Protein AF-A0A4V2B1F1-F1 (afdb_monomer_lite)

Secondary structure (DSSP, 8-state):
-------------------------EEEGGGTEEE-SS------HHHHHHHH--TT-TTTSS--HHHHHHHHHHHHHHTT--S-EEEEETTEEEEE--PPPB--EEEEES--GGGGGS---TTTT-BSSHHHHHHHHHHHHHHHHHTT-TT-EEEEEEETTTTEEEEEEE--

Foldseek 3Di:
DDDDDDDDDDDDDDDDPPPDPPDPWDAALVQQETEDDDDDDDDDPVLSCQQNHDPVDPVTNDDDPVSNVVSVCVVLVQVQLNPKDWDDDDRHIYIYSDDGQAQCEEAEAPDDPQLVVDDDDVRHRHTPHPVSVVVVQVVSQVSLVVVPQPPKDWDWDADRVVSYIYIYIDSD

pLDDT: mean 87.24, std 15.43, range [39.22, 98.19]

Sequence (172 aa):
MKIFYTLTGLSLLLTVSLSGCATAKKSACDGIIQFEGKTAFKFNENEDLLLCGDDQADGWKNIPFSQREFMVRSYLKDRSYHHVNVRFDQDQLIVDPGTKSRIKQVIFKGAPAAFYYVGYVGWRGAELKSTSLDEIQGWTSRRLHEIGYPCAKVDLTANADTEVVEVKINSG

Radius of gyration: 28.1 Å; chains: 1; bounding box: 68×43×105 Å

Structure (mmCIF, N/CA/C/O backbone):
data_AF-A0A4V2B1F1-F1
#
_entry.id   AF-A0A4V2B1F1-F1
#
loop_
_atom_site.group_PDB
_atom_site.id
_atom_site.type_symbol
_atom_site.label_atom_id
_atom_site.label_alt_id
_atom_site.label_comp_id
_atom_site.label_asym_id
_atom_site.label_entity_id
_atom_site.label_seq_id
_atom_site.pdbx_PDB_ins_code
_atom_site.Cartn_x
_atom_site.Cartn_y
_atom_site.Cartn_z
_atom_site.occupancy
_atom_site.B_iso_or_equiv
_atom_site.auth_seq_id
_atom_site.auth_comp_id
_atom_site.auth_asym_id
_atom_site.auth_atom_id
_atom_site.pdbx_PDB_model_num
ATOM 1 N N . MET A 1 1 ? 39.178 -29.306 78.591 1.00 44.50 1 MET A N 1
ATOM 2 C CA . MET A 1 1 ? 39.783 -29.339 77.236 1.00 44.50 1 MET A CA 1
ATOM 3 C C . MET A 1 1 ? 39.126 -30.518 76.517 1.00 44.50 1 MET A C 1
ATOM 5 O O . MET A 1 1 ? 39.305 -31.622 76.992 1.00 44.50 1 MET A O 1
ATOM 9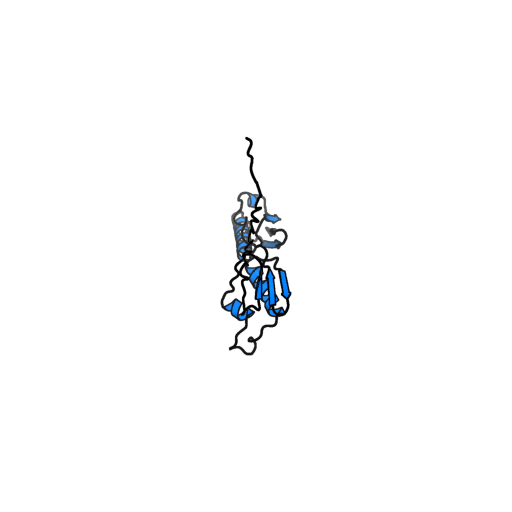 N N . LYS A 1 2 ? 38.240 -30.398 75.525 1.00 39.22 2 LYS A N 1
ATOM 10 C CA . LYS A 1 2 ? 38.195 -29.527 74.345 1.00 39.22 2 LYS A CA 1
ATOM 11 C C . LYS A 1 2 ? 36.748 -29.114 74.002 1.00 39.22 2 LYS A C 1
ATOM 13 O O . LYS A 1 2 ? 35.800 -29.830 74.294 1.00 39.22 2 LYS A O 1
ATOM 18 N N . ILE A 1 3 ? 36.666 -27.935 73.400 1.00 51.34 3 ILE A N 1
ATOM 19 C CA . ILE A 1 3 ? 35.522 -27.235 72.795 1.00 51.34 3 ILE A CA 1
ATOM 20 C C . ILE A 1 3 ? 35.199 -27.897 71.427 1.00 51.34 3 ILE A C 1
ATOM 22 O O . ILE A 1 3 ? 36.065 -28.606 70.923 1.00 51.34 3 ILE A O 1
ATOM 26 N N . PHE A 1 4 ? 34.005 -27.718 70.835 1.00 44.69 4 PHE A N 1
ATOM 27 C CA . PHE A 1 4 ? 33.808 -27.110 69.493 1.00 44.69 4 PHE A CA 1
ATOM 28 C C . PHE A 1 4 ? 32.358 -27.230 68.933 1.00 44.69 4 PHE A C 1
ATOM 30 O O . PHE A 1 4 ? 31.902 -28.299 68.555 1.00 44.69 4 PHE A O 1
ATOM 37 N N . TYR A 1 5 ? 31.701 -26.060 68.921 1.00 45.44 5 TYR A N 1
ATOM 38 C CA . TYR A 1 5 ? 30.792 -25.387 67.970 1.00 45.44 5 TYR A CA 1
ATOM 39 C C . TYR A 1 5 ? 29.582 -26.053 67.285 1.00 45.44 5 TYR A C 1
ATOM 41 O O . TYR A 1 5 ? 29.662 -26.991 66.501 1.00 45.44 5 TYR A O 1
ATOM 49 N N . THR A 1 6 ? 28.466 -25.356 67.514 1.00 58.94 6 THR A N 1
ATOM 50 C CA . THR A 1 6 ? 27.199 -25.272 66.789 1.00 58.94 6 THR A CA 1
ATOM 51 C C . THR A 1 6 ? 27.360 -24.714 65.369 1.00 58.94 6 THR A C 1
ATOM 53 O O . THR A 1 6 ? 28.114 -23.768 65.158 1.00 58.94 6 THR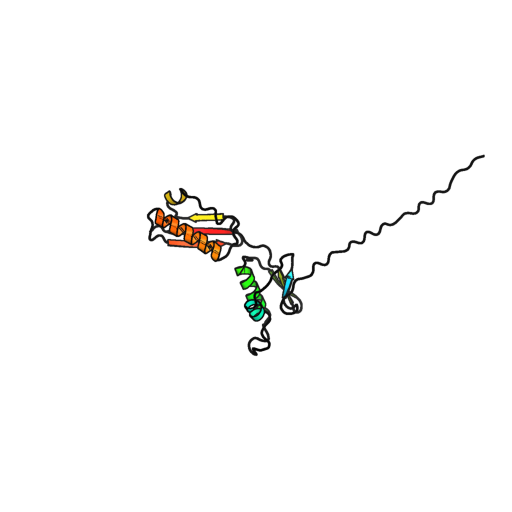 A O 1
ATOM 56 N N . LEU A 1 7 ? 26.578 -25.222 64.410 1.00 47.81 7 LEU A N 1
ATOM 57 C CA . LEU A 1 7 ? 26.317 -24.561 63.121 1.00 47.81 7 LEU A CA 1
ATOM 58 C C . LEU A 1 7 ? 24.940 -24.988 62.584 1.00 47.81 7 LEU A C 1
ATOM 60 O O . LEU A 1 7 ? 24.799 -25.910 61.788 1.00 47.81 7 LEU A O 1
ATOM 64 N N . THR A 1 8 ? 23.895 -24.316 63.064 1.00 51.25 8 THR A N 1
ATOM 65 C CA . THR A 1 8 ? 22.559 -24.313 62.455 1.00 51.25 8 THR A CA 1
ATOM 66 C C . THR A 1 8 ? 22.575 -23.368 61.255 1.00 51.25 8 THR A C 1
ATOM 68 O O . THR A 1 8 ? 22.604 -22.149 61.419 1.00 51.25 8 THR A O 1
ATOM 71 N N . 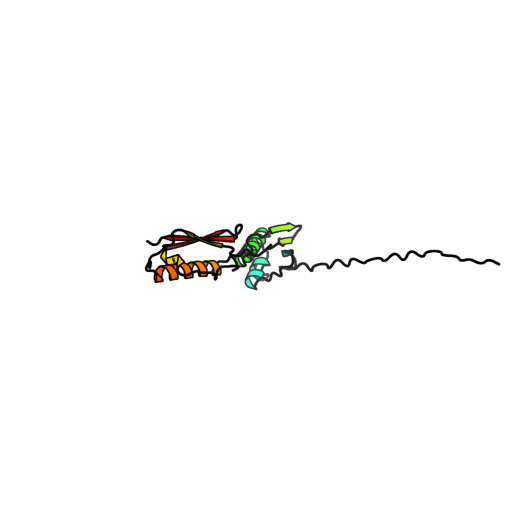GLY A 1 9 ? 22.597 -23.936 60.048 1.00 48.47 9 GLY A N 1
ATOM 72 C CA . GLY A 1 9 ? 22.510 -23.201 58.788 1.00 48.47 9 GLY A CA 1
ATOM 73 C C . GLY A 1 9 ? 21.093 -22.681 58.544 1.00 48.47 9 GLY A C 1
ATOM 74 O O . GLY A 1 9 ? 20.178 -23.455 58.275 1.00 48.47 9 GLY A O 1
ATOM 75 N N . LEU A 1 10 ? 20.922 -21.363 58.641 1.00 52.00 10 LEU A N 1
ATOM 76 C CA . LEU A 1 10 ? 19.697 -20.646 58.298 1.00 52.00 10 LEU A CA 1
ATOM 77 C C . LEU A 1 10 ? 19.683 -20.407 56.778 1.00 52.00 10 LEU A C 1
ATOM 79 O O . LEU A 1 10 ? 20.405 -19.552 56.269 1.00 52.00 10 LEU A O 1
ATOM 83 N N . SER A 1 11 ? 18.903 -21.205 56.046 1.00 51.00 11 SER A N 1
ATOM 84 C CA . SER A 1 11 ? 18.762 -21.091 54.591 1.00 51.00 11 SER A CA 1
ATOM 85 C C . SER A 1 11 ? 17.849 -19.911 54.240 1.00 51.00 11 SER A C 1
ATOM 87 O O . SER A 1 11 ? 16.638 -19.962 54.448 1.00 51.00 11 SER A O 1
ATOM 89 N N . LEU A 1 12 ? 18.447 -18.835 53.728 1.00 50.00 12 LEU A N 1
ATOM 90 C CA . LEU A 1 12 ? 17.778 -17.611 53.290 1.00 50.00 12 LEU A CA 1
ATOM 91 C C . LEU A 1 12 ? 17.098 -17.854 51.925 1.00 50.00 12 LEU A C 1
ATOM 93 O O . LEU A 1 12 ? 17.769 -17.961 50.901 1.00 50.00 12 LEU A O 1
ATOM 97 N N . LEU A 1 13 ? 15.768 -17.974 51.905 1.00 53.75 13 LEU A N 1
ATOM 98 C CA . LEU A 1 13 ? 14.977 -18.073 50.673 1.00 53.75 13 LEU A CA 1
ATOM 99 C C . LEU A 1 13 ? 14.851 -16.683 50.030 1.00 53.75 13 LEU A C 1
ATOM 101 O O . LEU A 1 13 ? 14.085 -15.842 50.494 1.00 53.75 13 LEU A O 1
ATOM 105 N N . LEU A 1 14 ? 15.614 -16.444 48.960 1.00 52.56 14 LEU A N 1
ATOM 106 C CA . LEU A 1 14 ? 15.477 -15.269 48.098 1.00 52.56 14 LEU A CA 1
ATOM 107 C C . LEU A 1 14 ? 14.203 -15.417 47.246 1.00 52.56 14 LEU A C 1
ATOM 109 O O . LEU A 1 14 ? 14.181 -16.164 46.267 1.00 52.56 14 LEU A O 1
ATOM 113 N N . THR A 1 15 ? 13.131 -14.715 47.602 1.00 59.19 15 THR A N 1
ATOM 114 C CA . THR A 1 15 ? 11.941 -14.582 46.753 1.00 59.19 15 THR A CA 1
ATOM 115 C C . THR A 1 15 ? 12.202 -13.529 45.676 1.00 59.19 15 THR A C 1
ATOM 117 O O . THR A 1 15 ? 12.124 -12.326 45.911 1.00 59.19 15 THR A O 1
ATOM 120 N N . VAL A 1 16 ? 12.547 -13.981 44.468 1.00 60.75 16 VAL A N 1
ATOM 121 C CA . VAL A 1 16 ? 12.643 -13.115 43.285 1.00 60.75 16 VAL A CA 1
ATOM 122 C C . VAL A 1 16 ? 11.228 -12.808 42.800 1.00 60.75 16 VAL A C 1
ATOM 124 O O . VAL A 1 16 ? 10.586 -13.625 42.142 1.00 60.75 16 VAL A O 1
ATOM 127 N N . SER A 1 17 ? 10.730 -11.624 43.143 1.00 51.00 17 SER A N 1
ATOM 128 C CA . SER A 1 17 ? 9.477 -11.083 42.617 1.00 51.00 17 SER A CA 1
ATOM 129 C C . SER A 1 17 ? 9.653 -10.751 41.132 1.00 51.00 17 SER A C 1
ATOM 131 O O . SER A 1 17 ? 10.167 -9.688 40.784 1.00 51.00 17 SER A O 1
ATOM 133 N N . LEU A 1 18 ? 9.243 -11.655 40.236 1.00 54.66 18 LEU A N 1
ATOM 134 C CA . LEU A 1 18 ? 9.068 -11.325 38.821 1.00 54.66 18 LEU A CA 1
ATOM 135 C C . LEU A 1 18 ? 7.865 -10.384 38.682 1.00 54.66 18 LEU A C 1
ATOM 137 O O . LEU A 1 18 ? 6.735 -10.818 38.467 1.00 54.66 18 LEU A O 1
ATOM 141 N N . SER A 1 19 ? 8.112 -9.081 38.802 1.00 57.66 19 SER A N 1
ATOM 142 C CA . SER A 1 19 ? 7.176 -8.059 38.336 1.00 57.66 19 SER A CA 1
ATOM 143 C C . SER A 1 19 ? 7.061 -8.172 36.819 1.00 57.66 19 SER A C 1
ATOM 145 O O . SER A 1 19 ? 7.868 -7.619 36.072 1.00 57.66 19 SER A O 1
ATOM 147 N N . GLY A 1 20 ? 6.064 -8.925 36.355 1.00 52.69 20 GLY A N 1
ATOM 148 C CA . GLY A 1 20 ? 5.650 -8.903 34.961 1.00 52.69 20 GLY A CA 1
ATOM 149 C C . GLY A 1 20 ? 5.224 -7.483 34.604 1.00 52.69 20 GLY A C 1
ATOM 150 O O . GLY A 1 20 ? 4.236 -6.981 35.134 1.00 52.69 20 GLY A O 1
ATOM 151 N N . CYS A 1 21 ? 5.979 -6.817 33.728 1.00 48.81 21 CYS A N 1
ATOM 152 C CA . CYS A 1 21 ? 5.540 -5.567 33.116 1.00 48.81 21 CYS A CA 1
ATOM 153 C C . CYS A 1 21 ? 4.252 -5.846 32.338 1.00 48.81 21 CYS A C 1
ATOM 155 O O . CYS A 1 21 ? 4.292 -6.375 31.225 1.00 48.81 21 CYS A O 1
ATOM 157 N N . ALA A 1 22 ? 3.109 -5.494 32.925 1.00 52.72 22 ALA A N 1
ATOM 158 C CA . ALA A 1 22 ? 1.854 -5.413 32.204 1.00 52.72 22 ALA A CA 1
ATOM 159 C C . ALA A 1 22 ? 2.039 -4.376 31.089 1.00 52.72 22 ALA A C 1
ATOM 161 O O . ALA A 1 22 ? 2.144 -3.175 31.335 1.00 52.72 22 ALA A O 1
ATOM 162 N N . THR A 1 23 ? 2.163 -4.852 29.852 1.00 56.91 23 THR A N 1
ATOM 163 C CA . THR A 1 23 ? 2.187 -3.977 28.682 1.00 56.91 23 THR A CA 1
ATOM 164 C C . THR A 1 23 ? 0.803 -3.352 28.579 1.00 56.91 23 THR A C 1
ATOM 166 O O . THR A 1 23 ? -0.175 -4.069 28.375 1.00 56.91 23 THR A O 1
ATOM 169 N N . ALA A 1 24 ? 0.712 -2.036 28.777 1.00 56.84 24 ALA A N 1
ATOM 170 C CA . ALA A 1 24 ? -0.533 -1.299 28.617 1.00 56.84 24 ALA A CA 1
ATOM 171 C C . ALA A 1 24 ? -1.087 -1.553 27.206 1.00 56.84 24 ALA A C 1
ATOM 173 O O . ALA A 1 24 ? -0.471 -1.154 26.213 1.00 56.84 24 ALA A O 1
ATOM 174 N N . LYS A 1 25 ? -2.218 -2.264 27.123 1.00 60.22 25 LYS A N 1
ATOM 175 C CA . LYS A 1 25 ? -2.938 -2.480 25.867 1.00 60.22 25 LYS A CA 1
ATOM 176 C C . LYS A 1 25 ? -3.414 -1.124 25.359 1.00 60.22 25 LYS A C 1
ATOM 178 O O . LYS A 1 25 ? -4.007 -0.350 26.109 1.00 60.22 25 LYS A O 1
ATOM 183 N N . LYS A 1 26 ? -3.104 -0.817 24.103 1.00 81.56 26 LYS A N 1
ATOM 184 C CA . LYS A 1 26 ? -3.559 0.417 23.458 1.00 81.56 26 LYS A CA 1
ATOM 185 C C . LYS A 1 26 ? -4.936 0.155 22.876 1.00 81.56 26 LYS A C 1
ATOM 187 O O . LYS A 1 26 ? -5.133 -0.882 22.252 1.00 81.56 26 LYS A O 1
ATOM 192 N N . SER A 1 27 ? -5.869 1.075 23.081 1.00 87.38 27 SER A N 1
ATOM 193 C CA . SER A 1 27 ? -7.259 0.898 22.673 1.00 87.38 27 SER A CA 1
ATOM 194 C C . SER A 1 27 ? -7.807 2.115 21.937 1.00 87.38 27 SER A C 1
ATOM 196 O O . SER A 1 27 ? -7.262 3.213 22.049 1.00 87.38 27 SER A O 1
ATOM 198 N N . ALA A 1 28 ? -8.867 1.890 21.166 1.00 88.00 28 ALA A N 1
ATOM 199 C CA . ALA A 1 28 ? -9.665 2.912 20.500 1.00 88.00 28 ALA A CA 1
ATOM 200 C C . ALA A 1 28 ? -11.159 2.658 20.761 1.00 88.00 28 ALA A C 1
ATOM 202 O O . ALA A 1 28 ? -11.545 1.549 21.152 1.00 88.00 28 ALA A O 1
ATOM 203 N N . CYS A 1 29 ? -11.981 3.689 20.542 1.00 88.81 29 CYS A N 1
ATOM 204 C CA . CYS A 1 29 ? -13.434 3.650 20.727 1.00 88.81 29 CYS A CA 1
ATOM 205 C C . CYS A 1 29 ? -13.835 3.121 22.114 1.00 88.81 29 CYS A C 1
ATOM 207 O O . CYS A 1 29 ? -14.501 2.094 22.217 1.00 88.81 29 CYS A O 1
ATOM 209 N N . ASP A 1 30 ? -13.322 3.751 23.175 1.00 87.94 30 ASP A N 1
ATOM 210 C CA . ASP A 1 30 ? -13.590 3.383 24.574 1.00 87.94 30 ASP A CA 1
ATOM 211 C C . ASP A 1 30 ? -13.349 1.902 24.907 1.00 87.94 30 ASP A C 1
ATOM 213 O O . ASP A 1 30 ? -14.018 1.294 25.740 1.00 87.94 30 ASP A O 1
ATOM 217 N N . GLY A 1 31 ? -12.352 1.299 24.258 1.00 88.62 31 GLY A N 1
ATOM 218 C CA . GLY A 1 31 ? -11.945 -0.074 24.530 1.00 88.62 31 GLY A CA 1
ATOM 219 C C . GLY A 1 31 ? -12.608 -1.132 23.653 1.00 88.62 31 GLY A C 1
ATOM 220 O O . GLY A 1 31 ? -12.253 -2.303 23.781 1.00 88.62 31 GLY A O 1
ATOM 221 N N . ILE A 1 32 ? -13.497 -0.742 22.739 1.00 92.62 32 ILE A N 1
ATOM 222 C CA . ILE A 1 32 ? -14.099 -1.645 21.750 1.00 92.62 32 ILE A CA 1
ATOM 223 C C . ILE A 1 32 ? -13.027 -2.224 20.823 1.00 92.62 32 ILE A C 1
ATOM 225 O O . ILE A 1 32 ? -13.104 -3.390 20.446 1.00 92.62 32 ILE A O 1
ATOM 229 N N . ILE A 1 33 ? -12.021 -1.431 20.445 1.00 93.25 33 ILE A N 1
ATOM 230 C CA . ILE A 1 33 ? -10.900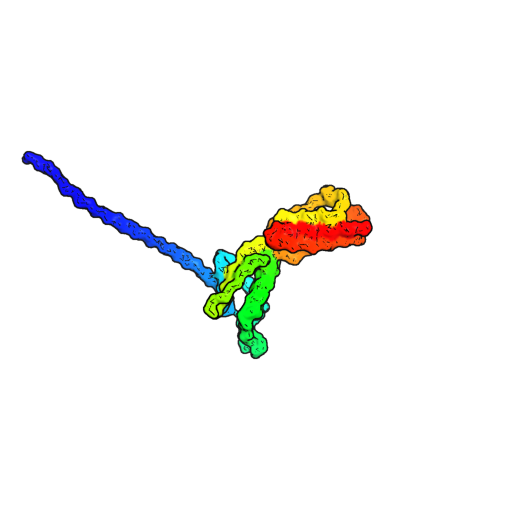 -1.892 19.622 1.00 93.25 33 ILE A CA 1
ATOM 231 C C . ILE A 1 33 ? -9.654 -1.953 20.503 1.00 93.25 33 ILE A C 1
ATOM 233 O O . ILE A 1 33 ? -9.279 -0.960 21.124 1.00 93.25 33 ILE A O 1
ATOM 237 N N . GLN A 1 34 ? -8.995 -3.107 20.541 1.00 92.88 34 GLN A N 1
ATOM 238 C CA . GLN A 1 34 ? -7.781 -3.353 21.317 1.00 92.88 34 GLN A CA 1
ATOM 239 C C . GLN A 1 34 ? -6.640 -3.746 20.387 1.00 92.88 34 GLN A C 1
ATOM 241 O O . GLN A 1 34 ? -6.768 -4.680 19.601 1.00 92.88 34 GLN A O 1
ATOM 246 N N . PHE A 1 35 ? -5.502 -3.071 20.512 1.00 91.62 35 PHE A N 1
ATOM 247 C CA . PHE A 1 35 ? -4.301 -3.375 19.746 1.00 91.62 35 PHE A CA 1
ATOM 248 C C . PHE A 1 35 ? -3.344 -4.255 20.543 1.00 91.62 35 PHE A C 1
ATOM 250 O O . PHE A 1 35 ? -2.976 -3.939 21.680 1.00 91.62 35 PHE A O 1
ATOM 257 N N . GLU A 1 36 ? -2.901 -5.340 19.916 1.00 89.94 36 GLU A N 1
ATOM 258 C CA . GLU A 1 36 ? -1.846 -6.203 20.430 1.00 89.94 36 GLU A CA 1
ATOM 259 C C . GLU A 1 36 ? -0.456 -5.747 19.958 1.00 89.94 36 GLU A C 1
ATOM 261 O O . GLU A 1 36 ? -0.284 -5.029 18.969 1.00 89.94 36 GLU A O 1
ATOM 266 N N . GLY A 1 37 ? 0.570 -6.167 20.699 1.00 79.69 37 GLY A N 1
ATOM 267 C CA . GLY A 1 37 ? 1.965 -5.889 20.371 1.00 79.69 37 GLY A CA 1
ATOM 268 C C . GLY A 1 37 ? 2.472 -4.519 20.833 1.00 79.69 37 GLY A C 1
ATOM 269 O O . GLY A 1 37 ? 1.893 -3.839 21.678 1.00 79.69 37 GLY A O 1
ATOM 270 N N . LYS A 1 38 ? 3.647 -4.136 20.320 1.00 71.06 38 LYS A N 1
ATOM 271 C CA . LYS A 1 38 ? 4.351 -2.902 20.725 1.00 71.06 38 LYS A CA 1
ATOM 272 C C . LYS A 1 38 ? 3.940 -1.679 19.903 1.00 71.06 38 LYS A C 1
ATOM 274 O O . LYS A 1 38 ? 4.197 -0.541 20.309 1.00 71.06 38 LYS A O 1
ATOM 279 N N . THR A 1 39 ? 3.315 -1.901 18.751 1.00 69.50 39 THR A N 1
ATOM 280 C CA . THR A 1 39 ? 2.979 -0.854 17.788 1.00 69.50 39 THR A CA 1
ATOM 281 C C . THR A 1 39 ? 1.915 0.070 18.379 1.00 69.50 39 THR A C 1
ATOM 283 O O . THR A 1 39 ? 0.821 -0.359 18.725 1.00 69.50 39 THR A O 1
ATOM 286 N N . ALA A 1 40 ? 2.244 1.357 18.541 1.00 65.00 40 ALA A N 1
ATOM 287 C CA . ALA A 1 40 ? 1.231 2.374 18.812 1.00 65.00 40 ALA A CA 1
ATOM 288 C C . ALA A 1 40 ? 0.511 2.676 17.505 1.00 65.00 40 ALA A C 1
ATOM 290 O O . ALA A 1 40 ? 1.164 3.102 16.553 1.00 65.00 40 ALA A O 1
ATOM 291 N N . PHE A 1 41 ? -0.799 2.466 17.469 1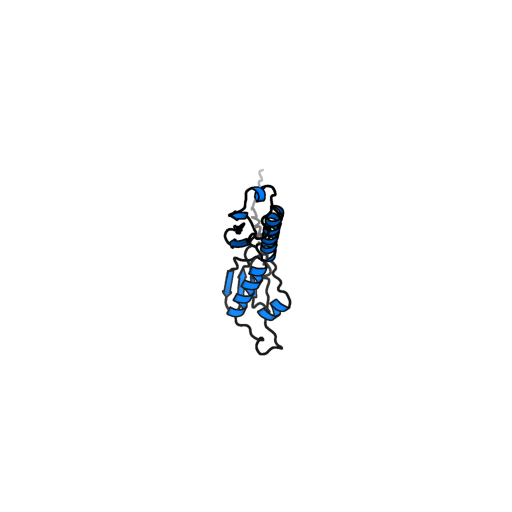.00 78.25 41 PHE A N 1
ATOM 292 C CA . PHE A 1 41 ? -1.615 2.916 16.358 1.00 78.25 41 PHE A CA 1
ATOM 293 C C . PHE A 1 41 ? -2.448 4.117 16.792 1.00 78.25 41 PHE A C 1
ATOM 295 O O . PHE A 1 41 ? -3.024 4.112 17.877 1.00 78.25 41 PHE A O 1
ATOM 302 N N . LYS A 1 42 ? -2.462 5.157 15.960 1.00 83.81 42 LYS A N 1
ATOM 303 C CA . LYS A 1 42 ? -3.291 6.342 16.151 1.00 83.81 42 LYS A CA 1
ATOM 304 C C . LYS A 1 42 ? -4.048 6.593 14.854 1.00 83.81 42 LYS A C 1
ATOM 306 O O . LYS A 1 42 ? -3.419 6.807 13.813 1.00 83.81 42 LYS A O 1
ATOM 311 N N . PHE A 1 43 ? -5.368 6.531 14.934 1.00 89.25 43 PHE A N 1
ATOM 312 C CA . PHE A 1 43 ? -6.255 6.960 13.864 1.00 89.25 43 PHE A CA 1
ATOM 313 C C . PHE A 1 43 ? -6.284 8.493 13.809 1.00 89.25 43 PHE A C 1
ATOM 315 O O . PHE A 1 43 ? -5.989 9.177 14.793 1.00 89.25 43 PHE A O 1
ATOM 322 N N . ASN A 1 44 ? -6.537 9.045 12.626 1.00 91.44 44 ASN A N 1
ATOM 323 C CA . ASN A 1 44 ? -6.853 10.466 12.505 1.00 91.44 44 ASN A CA 1
ATOM 324 C C . ASN A 1 44 ? -8.319 10.724 12.894 1.00 91.44 44 ASN A C 1
ATOM 326 O O . ASN A 1 44 ? -9.093 9.786 13.043 1.00 91.44 44 ASN A O 1
ATOM 330 N N . GLU A 1 45 ? -8.702 11.993 13.025 1.00 91.38 45 GLU A N 1
ATOM 331 C CA . GLU A 1 45 ? -10.043 12.387 13.488 1.00 91.38 45 GLU A CA 1
ATOM 332 C C . GLU A 1 45 ? -11.177 11.776 12.648 1.00 91.38 45 GLU A C 1
ATOM 334 O O . GLU A 1 45 ? -12.165 11.296 13.195 1.00 91.38 45 GLU A O 1
ATOM 339 N N . ASN A 1 46 ? -11.013 11.721 11.323 1.00 92.50 46 ASN A N 1
ATOM 340 C CA . ASN A 1 46 ? -12.019 11.140 10.433 1.00 92.50 46 ASN A CA 1
ATOM 341 C C . ASN A 1 46 ? -12.083 9.614 10.559 1.00 92.50 46 ASN A C 1
ATOM 343 O O . ASN A 1 46 ? -13.161 9.033 10.510 1.00 92.50 46 ASN A O 1
ATOM 347 N N . GLU A 1 47 ? -10.936 8.953 10.700 1.00 94.69 47 GLU A N 1
ATOM 348 C CA . GLU A 1 47 ? -10.873 7.505 10.911 1.00 94.69 47 GLU A CA 1
ATOM 349 C C . GLU A 1 47 ? -11.483 7.112 12.260 1.00 94.69 47 GLU A C 1
ATOM 351 O O . GLU A 1 47 ? -12.238 6.145 12.316 1.00 94.69 47 GLU A O 1
ATOM 356 N N . ASP A 1 48 ? -11.207 7.876 13.320 1.00 92.44 48 ASP A N 1
ATOM 357 C CA . ASP A 1 48 ? -11.823 7.676 14.633 1.00 92.44 48 ASP A CA 1
ATOM 358 C C . ASP A 1 48 ? -13.343 7.839 14.546 1.00 92.44 48 ASP A C 1
ATOM 360 O O . ASP A 1 48 ? -14.072 6.971 15.016 1.00 92.44 48 ASP A O 1
ATOM 364 N N . LEU A 1 49 ? -13.839 8.877 13.868 1.00 92.06 49 LEU A N 1
ATOM 365 C CA . LEU A 1 49 ? -15.278 9.078 13.675 1.00 92.06 49 LEU A CA 1
ATOM 366 C C . LEU A 1 49 ? -15.924 7.929 12.883 1.00 92.06 49 LEU A C 1
ATOM 368 O O . LEU A 1 49 ? -17.016 7.462 13.210 1.00 92.06 49 LEU A O 1
ATOM 372 N N . LEU A 1 50 ? -15.239 7.418 11.858 1.00 93.44 50 LEU A N 1
ATOM 373 C CA . LEU A 1 50 ? -15.729 6.293 11.061 1.00 93.44 50 LEU A CA 1
ATOM 374 C C . LEU A 1 50 ? -15.716 4.962 11.832 1.00 93.44 50 LEU A C 1
ATOM 376 O O . LEU A 1 50 ? -16.588 4.125 11.603 1.00 93.44 50 LEU A O 1
ATOM 380 N N . LEU A 1 51 ? -14.777 4.770 12.760 1.00 94.06 51 LEU A N 1
ATOM 381 C CA . LEU A 1 51 ? -14.651 3.547 13.562 1.00 94.06 51 LEU A CA 1
ATOM 382 C C . LEU A 1 51 ? -15.520 3.545 14.817 1.00 94.06 51 LEU A C 1
ATOM 384 O O . LEU A 1 51 ? -16.133 2.526 15.161 1.00 94.06 51 LEU A O 1
ATOM 388 N N . CYS A 1 52 ? -15.523 4.661 15.534 1.00 92.62 52 CYS A N 1
ATOM 389 C CA . CYS A 1 52 ? -16.142 4.780 16.844 1.00 92.62 52 CYS A CA 1
ATOM 390 C C . CYS A 1 52 ? -17.605 5.209 16.743 1.00 92.62 52 CYS A C 1
ATOM 392 O O . CYS A 1 52 ? -18.393 4.819 17.603 1.00 92.62 52 CYS A O 1
ATOM 394 N N . GLY A 1 53 ? -17.974 5.879 15.650 1.00 92.44 53 GLY A N 1
ATOM 395 C CA . GLY A 1 53 ? -19.289 6.467 15.445 1.00 92.44 53 GLY A CA 1
ATOM 396 C C . GLY A 1 53 ? -19.335 7.933 15.868 1.00 92.44 53 GLY A C 1
ATOM 397 O O . GLY A 1 53 ? -18.353 8.490 16.361 1.00 92.44 53 GLY A O 1
ATOM 398 N N . ASP A 1 54 ? -20.492 8.551 15.650 1.00 91.50 54 ASP A N 1
ATOM 399 C CA . ASP A 1 54 ? -20.770 9.939 16.023 1.00 91.50 54 ASP A CA 1
ATOM 400 C C . ASP A 1 54 ? -22.139 10.032 16.709 1.00 91.50 54 ASP A C 1
ATOM 402 O O . ASP A 1 54 ? -23.171 9.709 16.117 1.00 91.50 54 ASP A O 1
ATOM 406 N N . ASP A 1 55 ? -22.150 10.489 17.963 1.00 88.94 55 ASP A N 1
ATOM 407 C CA . ASP A 1 55 ? -23.366 10.665 18.763 1.00 88.94 55 ASP A CA 1
ATOM 408 C C . ASP A 1 55 ? -24.335 11.703 18.184 1.00 88.94 55 ASP A C 1
ATOM 410 O O . ASP A 1 55 ? -25.522 11.671 18.518 1.00 88.94 55 ASP A O 1
ATOM 414 N N . GLN A 1 56 ? -23.848 12.610 17.331 1.00 90.94 56 GLN A N 1
ATOM 415 C CA . GLN A 1 56 ? -24.658 13.623 16.654 1.00 90.94 56 GLN A CA 1
ATOM 416 C C . GLN A 1 56 ? -25.263 13.127 15.335 1.00 90.94 56 GLN A C 1
ATOM 418 O O . GLN A 1 56 ? -26.137 13.794 14.778 1.00 90.94 56 GLN A O 1
ATOM 423 N N . ALA A 1 57 ? -24.838 11.964 14.836 1.00 90.62 57 ALA A N 1
ATOM 424 C CA . ALA A 1 57 ? -25.315 11.391 13.586 1.00 90.62 57 ALA A CA 1
ATOM 425 C C . ALA A 1 57 ? -26.075 10.082 13.841 1.00 90.62 57 ALA A C 1
ATOM 427 O O . ALA A 1 57 ? -25.479 9.011 13.920 1.00 90.62 57 ALA A O 1
ATOM 428 N N . ASP A 1 58 ? -27.410 10.137 13.889 1.00 88.44 58 ASP A N 1
ATOM 429 C CA . ASP A 1 58 ? -28.261 8.973 14.207 1.00 88.44 58 ASP A CA 1
ATOM 430 C C . ASP A 1 58 ? -27.954 7.725 13.356 1.00 88.44 58 ASP A C 1
ATOM 432 O O . ASP A 1 58 ? -27.930 6.606 13.868 1.00 88.44 58 ASP A O 1
ATOM 436 N N . GLY A 1 59 ? -27.665 7.907 12.063 1.00 89.50 59 GLY A N 1
ATOM 437 C CA . GLY A 1 59 ? -27.319 6.812 11.147 1.00 89.50 59 GLY A CA 1
ATOM 438 C C . GLY A 1 59 ? -25.903 6.247 11.314 1.00 89.50 59 GLY A C 1
ATOM 439 O O . GLY A 1 59 ? -25.584 5.231 10.703 1.00 89.50 59 GLY A O 1
ATOM 440 N N . TRP A 1 60 ? -25.056 6.900 12.112 1.00 91.75 60 TRP A N 1
ATOM 441 C CA . TRP A 1 60 ? -23.640 6.568 12.297 1.00 91.75 60 TRP A CA 1
ATOM 442 C C . TRP A 1 60 ? -23.220 6.458 13.769 1.00 91.75 60 TRP A C 1
ATOM 444 O O . TRP A 1 60 ? -22.050 6.258 14.082 1.00 91.75 60 TRP A O 1
ATOM 454 N N . LYS A 1 61 ? -24.180 6.540 14.689 1.00 91.12 61 LYS A N 1
ATOM 455 C CA . LYS A 1 61 ? -23.950 6.443 16.130 1.00 91.12 61 LYS A CA 1
ATOM 456 C C . LYS A 1 61 ? -23.429 5.074 16.565 1.00 91.12 61 LYS A C 1
ATOM 458 O O . LYS A 1 61 ? -22.557 4.975 17.417 1.00 91.12 61 LYS A O 1
ATOM 463 N N . ASN A 1 62 ? -23.962 4.007 15.968 1.00 89.94 62 ASN A N 1
ATOM 464 C CA . ASN A 1 62 ? -23.610 2.629 16.305 1.00 89.94 62 ASN A CA 1
ATOM 465 C C . ASN A 1 62 ? -23.023 1.918 15.086 1.00 89.94 62 ASN A C 1
ATOM 467 O O . ASN A 1 62 ? -23.751 1.557 14.163 1.00 89.94 62 ASN A O 1
ATOM 471 N N . ILE A 1 63 ? -21.711 1.679 15.102 1.00 93.19 63 ILE A N 1
ATOM 472 C CA . ILE A 1 63 ? -21.013 0.975 14.022 1.00 93.19 63 ILE A CA 1
ATOM 473 C C . ILE A 1 63 ? -21.003 -0.537 14.308 1.00 93.19 63 ILE A C 1
ATOM 475 O O . ILE A 1 63 ? -20.463 -0.955 15.338 1.00 93.19 63 ILE A O 1
ATOM 479 N N . PRO A 1 64 ? -21.537 -1.388 13.411 1.00 92.88 64 PRO A N 1
ATOM 480 C CA . PRO A 1 64 ? -21.437 -2.838 13.552 1.00 92.88 64 PRO A CA 1
ATOM 481 C C . PRO A 1 64 ? -19.982 -3.330 13.567 1.00 92.88 64 PRO A C 1
ATOM 483 O O . PRO A 1 64 ? -19.119 -2.785 12.877 1.00 92.88 64 PRO A O 1
ATOM 486 N N . PHE A 1 65 ? -19.706 -4.421 14.288 1.00 93.75 65 PHE A N 1
ATOM 487 C CA . PHE A 1 65 ? -18.352 -4.984 14.388 1.00 93.75 65 PHE A CA 1
ATOM 488 C C . PHE A 1 65 ? -17.740 -5.371 13.038 1.00 93.75 65 PHE A C 1
ATOM 490 O O . PHE A 1 65 ? -16.559 -5.121 12.820 1.00 93.75 65 PHE A O 1
ATOM 497 N N . SER A 1 66 ? -18.532 -5.911 12.111 1.00 94.75 66 SER A N 1
ATOM 498 C CA . SER A 1 66 ? -18.068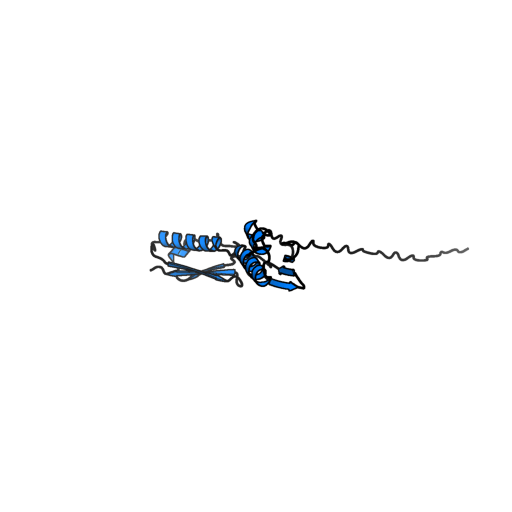 -6.239 10.756 1.00 94.75 66 SER A CA 1
ATOM 499 C C . SER A 1 66 ? -17.601 -5.001 9.983 1.00 94.75 66 SER A C 1
ATOM 501 O O . SER A 1 66 ? -16.587 -5.044 9.288 1.00 94.75 66 SER A O 1
ATOM 503 N N . GLN A 1 67 ? -18.305 -3.877 10.143 1.00 95.38 67 GLN A N 1
ATOM 504 C CA . GLN A 1 67 ? -17.946 -2.604 9.523 1.00 95.38 67 GLN A CA 1
ATOM 505 C C . GLN A 1 67 ? -16.647 -2.054 10.125 1.00 95.38 67 GLN A C 1
ATOM 507 O O . GLN A 1 67 ? -15.747 -1.652 9.385 1.00 95.38 67 GLN A O 1
ATOM 512 N N . ARG A 1 68 ? -16.512 -2.106 11.458 1.00 95.19 68 ARG A N 1
ATOM 513 C CA . ARG A 1 68 ? -15.274 -1.731 12.157 1.00 95.19 68 ARG A CA 1
ATOM 514 C C . ARG A 1 68 ? -14.094 -2.586 11.711 1.00 95.19 68 ARG A C 1
ATOM 516 O O . ARG A 1 68 ? -13.046 -2.038 11.387 1.00 95.19 68 ARG A O 1
ATOM 523 N N . GLU A 1 69 ? -14.256 -3.908 11.650 1.00 96.31 69 GLU A N 1
ATOM 524 C CA . GLU A 1 69 ? -13.208 -4.818 11.179 1.00 96.31 69 GLU A CA 1
ATOM 525 C C . GLU A 1 69 ? -12.743 -4.441 9.767 1.00 96.31 69 GLU A C 1
ATOM 527 O O . GLU A 1 69 ? -11.541 -4.289 9.530 1.00 96.31 69 GLU A O 1
ATOM 532 N N . PHE A 1 70 ? -13.683 -4.249 8.838 1.00 96.81 70 PHE A N 1
ATOM 533 C CA . PHE A 1 70 ? -13.370 -3.858 7.467 1.00 96.81 70 PHE A CA 1
ATOM 534 C C . PHE A 1 70 ? -12.582 -2.539 7.401 1.00 96.81 70 PHE A C 1
ATOM 536 O O . PHE A 1 70 ? -11.572 -2.445 6.694 1.00 96.81 70 PHE A O 1
ATOM 543 N N . MET A 1 71 ? -13.011 -1.528 8.161 1.00 96.25 71 MET A N 1
ATOM 544 C CA . MET A 1 71 ? -12.355 -0.220 8.211 1.00 96.25 71 MET A CA 1
ATOM 545 C C . MET A 1 71 ? -10.957 -0.302 8.823 1.00 96.25 71 MET A C 1
ATOM 547 O O . MET A 1 71 ? -10.005 0.182 8.216 1.00 96.25 71 MET A O 1
ATOM 551 N N . VAL A 1 72 ? -10.799 -0.984 9.964 1.00 95.50 72 VAL A N 1
ATOM 552 C CA . VAL A 1 72 ? -9.492 -1.188 10.609 1.00 95.50 72 VAL A CA 1
ATOM 553 C C . VAL A 1 72 ? -8.513 -1.850 9.645 1.00 95.50 72 VAL A C 1
ATOM 555 O O . VAL A 1 72 ? -7.395 -1.363 9.476 1.00 95.50 72 VAL A O 1
ATOM 558 N N . ARG A 1 73 ? -8.931 -2.933 8.976 1.00 95.81 73 ARG A N 1
ATOM 559 C CA . ARG A 1 73 ? -8.100 -3.621 7.977 1.00 95.81 73 ARG A CA 1
ATOM 560 C C . ARG A 1 73 ? -7.692 -2.679 6.847 1.00 95.81 73 ARG A C 1
ATOM 562 O O . ARG A 1 73 ? -6.528 -2.681 6.457 1.00 95.81 73 ARG A O 1
ATOM 569 N N . SER A 1 74 ? -8.618 -1.858 6.356 1.00 95.25 74 SER A N 1
ATOM 570 C CA . SER A 1 74 ? -8.351 -0.896 5.280 1.00 95.25 74 SER A CA 1
ATOM 571 C C . SER A 1 74 ? -7.343 0.177 5.707 1.00 95.25 74 SER A C 1
ATOM 573 O O . SER A 1 74 ? -6.321 0.354 5.049 1.00 95.25 74 SER A O 1
ATOM 575 N N . TYR A 1 75 ? -7.546 0.815 6.861 1.00 94.88 75 TYR A N 1
ATOM 576 C CA . TYR A 1 75 ? -6.643 1.857 7.365 1.00 94.88 75 TYR A CA 1
ATOM 577 C C . TYR A 1 75 ? -5.242 1.344 7.694 1.00 94.88 75 TYR A C 1
ATOM 579 O O . TYR A 1 75 ? -4.250 2.064 7.527 1.00 94.88 75 TYR A O 1
ATOM 587 N N . LEU A 1 76 ? -5.147 0.106 8.178 1.00 94.12 76 LEU A N 1
ATOM 588 C CA . LEU A 1 76 ? -3.874 -0.558 8.425 1.00 94.12 76 LEU A CA 1
ATOM 589 C C . LEU A 1 76 ? -3.166 -0.910 7.112 1.00 94.12 76 LEU A C 1
ATOM 591 O O . LEU A 1 76 ? -1.967 -0.644 6.982 1.00 94.12 76 LEU A O 1
ATOM 595 N N . LYS A 1 77 ? -3.904 -1.402 6.114 1.00 93.25 77 LYS A N 1
ATOM 596 C CA . LYS A 1 77 ? -3.381 -1.676 4.771 1.00 93.25 77 LYS A CA 1
ATOM 597 C C . LYS A 1 77 ? -2.795 -0.428 4.111 1.00 93.25 77 LYS A C 1
ATOM 599 O O . LYS A 1 77 ? -1.685 -0.493 3.582 1.00 93.25 77 LYS A O 1
ATOM 604 N N . ASP A 1 78 ? -3.466 0.717 4.223 1.00 92.31 78 ASP A N 1
ATOM 605 C CA . ASP A 1 78 ? -2.976 2.004 3.697 1.00 92.31 78 ASP A CA 1
ATOM 606 C C . ASP A 1 78 ? -1.657 2.454 4.347 1.00 92.31 78 ASP A C 1
ATOM 608 O O . ASP A 1 78 ? -0.868 3.198 3.762 1.00 92.31 78 ASP A O 1
ATOM 612 N N . ARG A 1 79 ? -1.366 1.943 5.548 1.00 92.81 79 ARG A N 1
ATOM 613 C CA . ARG A 1 79 ? -0.114 2.160 6.290 1.00 92.81 79 ARG A CA 1
ATOM 614 C C . ARG A 1 79 ? 0.870 0.996 6.159 1.00 92.81 79 ARG A C 1
ATOM 616 O O . ARG A 1 79 ? 1.787 0.868 6.975 1.00 92.81 79 ARG A O 1
ATOM 623 N N . SER A 1 80 ? 0.686 0.174 5.128 1.00 95.94 80 SER A N 1
ATOM 624 C CA . SER A 1 80 ? 1.516 -0.978 4.769 1.00 95.94 80 SER A CA 1
ATOM 625 C C . SER A 1 80 ? 1.442 -2.172 5.716 1.00 95.94 80 SER A C 1
ATOM 627 O O . SER A 1 80 ? 2.306 -3.041 5.656 1.00 95.94 80 SER A O 1
ATOM 629 N N . TYR A 1 81 ? 0.423 -2.271 6.564 1.00 95.25 81 TYR A N 1
ATOM 630 C CA . TYR A 1 81 ? 0.141 -3.499 7.306 1.00 95.25 81 TYR A CA 1
ATOM 631 C C . TYR A 1 81 ? -0.808 -4.364 6.474 1.00 95.25 81 TYR A C 1
ATOM 633 O O . TYR A 1 81 ? -2.021 -4.187 6.516 1.00 95.25 81 TYR A O 1
ATOM 641 N N . HIS A 1 82 ? -0.257 -5.275 5.671 1.00 95.44 82 HIS A N 1
ATOM 642 C CA . HIS A 1 82 ? -1.065 -6.136 4.792 1.00 95.44 82 HIS A CA 1
ATOM 643 C C . HIS A 1 82 ? -1.468 -7.461 5.451 1.00 95.44 82 HIS A C 1
ATOM 645 O O . HIS A 1 82 ? -2.431 -8.085 5.018 1.00 95.44 82 HIS A O 1
ATOM 651 N N . HIS A 1 83 ? -0.784 -7.847 6.532 1.00 94.00 83 HIS A N 1
ATOM 652 C CA . HIS A 1 83 ? -0.968 -9.121 7.243 1.00 94.00 83 HIS A CA 1
ATOM 653 C C . HIS A 1 83 ? -1.672 -8.934 8.588 1.00 94.00 83 HIS A C 1
ATOM 655 O O . HIS A 1 83 ? -1.236 -9.455 9.611 1.00 94.00 83 HIS A O 1
ATOM 661 N N . VAL A 1 84 ? -2.742 -8.137 8.595 1.00 94.44 84 VAL A N 1
ATOM 662 C CA . VAL A 1 84 ? -3.492 -7.821 9.817 1.00 94.44 84 VAL A CA 1
ATOM 663 C C . VAL A 1 84 ? -4.314 -9.027 10.254 1.00 94.44 84 VAL A C 1
ATOM 665 O O . VAL A 1 84 ? -5.152 -9.531 9.496 1.00 94.44 84 VAL A O 1
ATOM 668 N N . ASN A 1 85 ? -4.154 -9.428 11.510 1.00 94.81 85 ASN A N 1
ATOM 669 C CA . ASN A 1 85 ? -5.042 -10.383 12.150 1.00 94.81 85 ASN A CA 1
ATOM 670 C C . ASN A 1 85 ? -6.069 -9.629 13.003 1.00 94.81 85 ASN A C 1
ATOM 672 O O . ASN A 1 85 ? -5.707 -8.852 13.885 1.00 94.81 85 ASN A O 1
ATOM 676 N N . VAL A 1 86 ? -7.353 -9.856 12.733 1.00 94.94 86 VAL A N 1
ATOM 677 C CA . VAL A 1 86 ? -8.454 -9.294 13.521 1.00 94.94 86 VAL A CA 1
ATOM 678 C C . VAL A 1 86 ? -9.305 -10.448 14.006 1.00 94.94 86 VAL A C 1
ATOM 680 O O . VAL A 1 86 ? -9.673 -11.321 13.219 1.00 94.94 86 VAL A O 1
ATOM 683 N N . ARG A 1 87 ? -9.604 -10.452 15.301 1.00 95.06 87 ARG A N 1
ATOM 684 C CA . ARG A 1 87 ? -10.507 -11.418 15.923 1.00 95.06 87 ARG A CA 1
ATOM 685 C C . ARG A 1 87 ? -11.494 -10.700 16.824 1.00 95.06 87 ARG A C 1
ATOM 687 O O . ARG A 1 87 ? -11.170 -9.679 17.427 1.00 95.06 87 ARG A O 1
ATOM 694 N N . PHE A 1 88 ? -12.682 -11.269 16.921 1.00 94.19 88 PHE A N 1
ATOM 695 C CA . PHE A 1 88 ? -13.687 -10.840 17.874 1.00 94.19 88 PHE A CA 1
ATOM 696 C C . PHE A 1 88 ? -13.557 -11.673 19.150 1.00 94.19 88 PHE A C 1
ATOM 698 O O . PHE A 1 88 ? -13.512 -12.902 19.075 1.00 94.19 88 PHE A O 1
ATOM 705 N N . ASP A 1 89 ? -13.467 -11.008 20.296 1.00 93.62 89 ASP A N 1
ATOM 706 C CA . ASP A 1 89 ? -13.435 -11.644 21.611 1.00 93.62 89 ASP A CA 1
ATOM 707 C C . ASP A 1 89 ? -14.384 -10.902 22.551 1.00 93.62 89 ASP A C 1
ATOM 709 O O . ASP A 1 89 ? -14.207 -9.710 22.807 1.00 93.62 89 ASP A O 1
ATOM 713 N N . GLN A 1 90 ? -15.399 -11.614 23.041 1.00 88.62 90 GLN A N 1
ATOM 714 C CA . GLN A 1 90 ? -16.490 -11.084 23.864 1.00 88.62 90 GLN A CA 1
ATOM 715 C C . GLN A 1 90 ? -17.244 -9.934 23.182 1.00 88.62 90 GLN A C 1
ATOM 717 O O . GLN A 1 90 ? -18.157 -10.205 22.417 1.00 88.62 90 GLN A O 1
ATOM 722 N N . ASP A 1 91 ? -16.839 -8.689 23.434 1.00 91.38 91 ASP A N 1
ATOM 723 C CA . ASP A 1 91 ? -17.419 -7.453 22.890 1.00 91.38 91 ASP A CA 1
ATOM 724 C C . ASP A 1 91 ? -16.332 -6.526 22.316 1.00 91.38 91 ASP A C 1
ATOM 726 O O . ASP A 1 91 ? -16.503 -5.309 22.205 1.00 91.38 91 ASP A O 1
ATOM 730 N N . GLN A 1 92 ? -15.171 -7.094 21.980 1.00 94.12 92 GLN A N 1
ATOM 731 C CA . GLN A 1 92 ? -13.997 -6.355 21.535 1.00 94.12 92 GLN A CA 1
ATOM 732 C C . GLN A 1 92 ? -13.456 -6.891 20.210 1.00 94.12 92 GLN A C 1
ATOM 734 O O . GLN A 1 92 ? -13.416 -8.095 19.954 1.00 94.12 92 GLN A O 1
ATOM 739 N N . LEU A 1 93 ? -12.973 -5.973 19.376 1.00 94.62 93 LEU A N 1
ATOM 740 C CA . LEU A 1 93 ? -12.117 -6.276 18.238 1.00 94.62 93 LEU A CA 1
ATOM 741 C C . LEU A 1 93 ? -10.669 -6.253 18.696 1.00 94.62 93 LEU A C 1
ATOM 743 O O . LEU A 1 93 ? -10.105 -5.195 18.975 1.00 94.62 93 LEU A O 1
ATOM 747 N N . ILE A 1 94 ? -10.063 -7.430 18.744 1.00 94.56 94 ILE A N 1
ATOM 748 C CA . ILE A 1 94 ? -8.647 -7.591 19.033 1.00 94.56 94 ILE A CA 1
ATOM 749 C C . ILE A 1 94 ? -7.889 -7.563 17.708 1.00 94.56 94 ILE A C 1
ATOM 751 O O . ILE A 1 94 ? -8.129 -8.385 16.820 1.00 94.56 94 ILE A O 1
ATOM 755 N N . VAL A 1 95 ? -6.984 -6.600 17.577 1.00 94.75 95 VAL A N 1
ATOM 756 C CA . VAL A 1 95 ? -6.263 -6.285 16.347 1.00 94.75 95 VAL A CA 1
ATOM 757 C C . VAL A 1 95 ? -4.775 -6.488 16.583 1.00 94.75 95 VAL A C 1
ATOM 759 O O . VAL A 1 95 ? -4.161 -5.776 17.377 1.00 94.75 95 VAL A O 1
ATOM 762 N N . ASP A 1 96 ? -4.179 -7.417 15.846 1.00 94.00 96 ASP A N 1
ATOM 763 C CA . ASP A 1 96 ? -2.732 -7.508 15.682 1.00 94.00 96 ASP A CA 1
ATOM 764 C C . ASP A 1 96 ? -2.369 -6.972 14.288 1.00 94.00 96 ASP A C 1
ATOM 766 O O . ASP A 1 96 ? -2.641 -7.630 13.276 1.00 94.00 96 ASP A O 1
ATOM 770 N N . PRO A 1 97 ? -1.777 -5.765 14.198 1.00 93.19 97 PRO A N 1
ATOM 771 C CA . PRO A 1 97 ? -1.335 -5.207 12.925 1.00 93.19 97 PRO A CA 1
ATOM 772 C C . PRO A 1 97 ? -0.242 -6.036 12.240 1.00 93.19 97 PRO A C 1
ATOM 774 O O . PRO A 1 97 ? -0.038 -5.890 11.035 1.00 93.19 97 PRO A O 1
ATOM 777 N N . GLY A 1 98 ? 0.508 -6.841 12.998 1.00 91.81 98 GLY A N 1
ATOM 778 C CA . GLY A 1 98 ? 1.715 -7.498 12.520 1.00 91.81 98 GLY A CA 1
ATOM 779 C C . GLY A 1 98 ? 2.820 -6.505 12.141 1.00 91.81 98 GLY A C 1
ATOM 780 O O . GLY A 1 98 ? 2.952 -5.404 12.693 1.00 91.81 98 GLY A O 1
ATOM 781 N N . THR A 1 99 ? 3.662 -6.903 11.189 1.00 92.06 99 THR A N 1
ATOM 782 C CA . THR A 1 99 ? 4.759 -6.076 10.672 1.00 92.06 99 THR A CA 1
ATOM 783 C C . THR A 1 99 ? 4.353 -5.332 9.407 1.00 92.06 99 THR A C 1
ATOM 785 O O . THR A 1 99 ? 3.619 -5.862 8.576 1.00 92.06 99 THR A O 1
ATOM 788 N N . LYS A 1 100 ? 4.903 -4.129 9.208 1.00 94.06 100 LYS A N 1
ATOM 789 C CA . LYS A 1 100 ? 4.764 -3.415 7.934 1.00 94.06 100 LYS A CA 1
ATOM 790 C C . LYS A 1 100 ? 5.434 -4.197 6.808 1.00 94.06 100 LYS A C 1
ATOM 792 O O . LYS A 1 100 ? 6.620 -4.505 6.923 1.00 94.06 100 LYS A O 1
ATOM 797 N N . SER A 1 101 ? 4.710 -4.415 5.718 1.00 96.44 101 SER A N 1
ATOM 798 C CA . SER A 1 101 ? 5.282 -4.894 4.468 1.00 96.44 101 SER A CA 1
ATOM 799 C C . SER A 1 101 ? 6.165 -3.815 3.854 1.00 96.44 101 SER A C 1
ATOM 801 O O . SER A 1 101 ? 5.826 -2.625 3.826 1.00 96.44 101 SER A O 1
ATOM 803 N N . ARG A 1 102 ? 7.311 -4.235 3.343 1.00 97.44 102 ARG A N 1
ATOM 804 C CA . ARG A 1 102 ? 8.304 -3.385 2.690 1.00 97.44 102 ARG A CA 1
ATOM 805 C C . ARG A 1 102 ? 8.617 -3.924 1.309 1.00 97.44 102 ARG A C 1
ATOM 807 O O . ARG A 1 102 ? 8.329 -5.068 1.011 1.00 97.44 102 ARG A O 1
ATOM 814 N N . ILE A 1 103 ? 9.221 -3.113 0.458 1.00 97.44 103 ILE A N 1
ATOM 815 C CA . ILE A 1 103 ? 9.660 -3.554 -0.863 1.00 97.44 103 ILE A CA 1
ATOM 816 C C . ILE A 1 103 ? 11.051 -4.176 -0.717 1.00 97.44 103 ILE A C 1
ATOM 818 O O . ILE A 1 103 ? 12.047 -3.476 -0.492 1.00 97.44 103 ILE A O 1
ATOM 822 N N . LYS A 1 104 ? 11.120 -5.505 -0.835 1.00 96.12 104 LYS A N 1
ATOM 823 C CA . LYS A 1 104 ? 12.372 -6.277 -0.831 1.00 96.12 104 LYS A CA 1
ATOM 824 C C . LYS A 1 104 ? 13.020 -6.333 -2.202 1.00 96.12 104 LYS A C 1
ATOM 826 O O . LYS A 1 104 ? 14.248 -6.368 -2.289 1.00 96.12 104 LYS A O 1
ATOM 831 N N . GLN A 1 105 ? 12.212 -6.348 -3.258 1.00 95.81 105 GLN A N 1
ATOM 832 C CA . GLN A 1 105 ? 12.694 -6.506 -4.624 1.00 95.81 105 GLN A CA 1
ATOM 833 C C . GLN A 1 105 ? 11.752 -5.844 -5.630 1.00 95.81 105 GLN A C 1
ATOM 835 O O . GLN A 1 105 ? 10.533 -5.943 -5.507 1.00 95.81 105 GLN A O 1
ATOM 840 N N . VAL A 1 106 ? 12.335 -5.230 -6.661 1.00 97.38 106 VAL A N 1
ATOM 841 C CA . VAL A 1 106 ? 11.623 -4.796 -7.867 1.00 97.38 106 VAL A CA 1
ATOM 842 C C . VAL A 1 106 ? 12.150 -5.589 -9.060 1.00 97.38 106 VAL A C 1
ATOM 844 O O . VAL A 1 106 ? 13.362 -5.673 -9.264 1.00 97.38 106 VAL A O 1
ATOM 847 N N . ILE A 1 107 ? 11.249 -6.187 -9.837 1.00 96.69 107 ILE A N 1
ATOM 848 C CA . ILE A 1 107 ? 11.570 -6.993 -11.018 1.00 96.69 107 ILE A CA 1
ATOM 849 C C . ILE A 1 107 ? 11.018 -6.294 -12.255 1.00 96.69 107 ILE A C 1
ATOM 851 O O . ILE A 1 107 ? 9.807 -6.165 -12.404 1.00 96.69 107 ILE A O 1
ATOM 855 N N . PHE A 1 108 ? 11.901 -5.900 -13.170 1.00 96.69 108 PHE A N 1
ATOM 856 C CA . PHE A 1 108 ? 11.522 -5.307 -14.453 1.00 96.69 108 PHE A CA 1
ATOM 857 C C . PHE A 1 108 ? 11.449 -6.390 -15.532 1.00 96.69 108 PHE A C 1
ATOM 859 O O . PHE A 1 108 ? 12.454 -7.042 -15.820 1.00 96.69 108 PHE A O 1
ATOM 866 N N . LYS A 1 109 ? 10.270 -6.576 -16.131 1.00 97.12 109 LYS A N 1
ATOM 867 C CA . LYS A 1 109 ? 10.010 -7.515 -17.232 1.00 97.12 109 LYS A CA 1
ATOM 868 C C . LYS A 1 109 ? 9.738 -6.727 -18.512 1.00 97.12 109 LYS A C 1
ATOM 870 O O . LYS A 1 109 ? 8.931 -5.805 -18.494 1.00 97.12 109 LYS A O 1
ATOM 875 N N . GLY A 1 110 ? 10.386 -7.101 -19.616 1.00 95.94 110 GLY A N 1
ATOM 876 C CA . GLY A 1 110 ? 10.211 -6.427 -20.912 1.00 95.94 110 GLY A CA 1
ATOM 877 C C . GLY A 1 110 ? 10.949 -5.088 -21.050 1.00 95.94 110 GLY A C 1
ATOM 878 O O . GLY A 1 110 ? 10.698 -4.352 -21.997 1.00 95.94 110 GLY A O 1
ATOM 879 N N . ALA A 1 111 ? 11.862 -4.757 -20.130 1.00 95.75 111 ALA A N 1
ATOM 880 C CA . ALA A 1 111 ? 12.700 -3.566 -20.259 1.00 95.75 111 ALA A CA 1
ATOM 881 C C . ALA A 1 111 ? 13.737 -3.730 -21.394 1.00 95.75 111 ALA A C 1
ATOM 883 O O . ALA A 1 111 ? 14.385 -4.777 -21.478 1.00 95.75 111 ALA A O 1
ATOM 884 N N . PRO A 1 112 ? 13.960 -2.697 -22.228 1.00 95.31 112 PRO A N 1
ATOM 885 C CA . PRO A 1 112 ? 15.034 -2.702 -23.220 1.00 95.31 112 PRO A CA 1
ATOM 886 C C . PRO A 1 112 ? 16.413 -2.646 -22.544 1.00 95.31 112 PRO A C 1
ATOM 888 O O . PRO A 1 112 ? 16.552 -2.112 -21.447 1.00 95.31 112 PRO A O 1
ATOM 891 N N . ALA A 1 113 ? 17.469 -3.123 -23.212 1.00 95.00 113 ALA A N 1
ATOM 892 C CA . ALA A 1 113 ? 18.815 -3.202 -22.622 1.00 95.00 113 ALA A CA 1
ATOM 893 C C . ALA A 1 113 ? 19.327 -1.857 -22.061 1.00 95.00 113 ALA A C 1
ATOM 895 O O . ALA A 1 113 ? 19.865 -1.810 -20.956 1.00 95.00 113 ALA A O 1
ATOM 896 N N . ALA A 1 114 ? 19.079 -0.752 -22.776 1.00 95.81 114 ALA A N 1
ATOM 897 C CA . ALA A 1 114 ? 19.485 0.594 -22.360 1.00 95.81 114 ALA A CA 1
ATOM 898 C C . ALA A 1 114 ? 18.820 1.076 -21.054 1.00 95.81 114 ALA A C 1
ATOM 900 O O . ALA A 1 114 ? 19.328 1.990 -20.394 1.00 95.81 114 ALA A O 1
ATOM 901 N N . PHE A 1 115 ? 17.705 0.458 -20.646 1.00 96.56 115 PHE A N 1
ATOM 902 C CA . PHE A 1 115 ? 17.035 0.756 -19.382 1.00 96.56 115 PHE A CA 1
ATOM 903 C C . PHE A 1 115 ? 17.977 0.510 -18.200 1.00 96.56 115 PHE A C 1
ATOM 905 O O . PHE A 1 115 ? 18.114 1.374 -17.335 1.00 96.56 115 PHE A O 1
ATOM 912 N N . TYR A 1 116 ? 18.702 -0.612 -18.232 1.00 95.25 116 TYR A N 1
ATOM 913 C CA . TYR A 1 116 ? 19.559 -1.089 -17.145 1.00 95.25 116 TYR A CA 1
ATOM 914 C C . TYR A 1 116 ? 20.888 -0.336 -17.002 1.00 95.25 116 TYR A C 1
ATOM 916 O O . TYR A 1 116 ? 21.624 -0.581 -16.049 1.00 95.25 116 TYR A O 1
ATOM 924 N N . TYR A 1 117 ? 21.204 0.599 -17.903 1.00 95.56 117 TYR A N 1
ATOM 925 C CA . TYR A 1 117 ? 22.415 1.423 -17.791 1.00 95.56 117 TYR A CA 1
ATOM 926 C C . TYR A 1 117 ? 22.356 2.409 -16.616 1.00 95.56 117 TYR A C 1
ATOM 928 O O . TYR A 1 117 ? 23.389 2.921 -16.193 1.00 95.56 117 TYR A O 1
ATOM 936 N N . VAL A 1 118 ? 21.160 2.662 -16.075 1.00 93.31 118 VAL A N 1
ATOM 937 C CA . VAL A 1 118 ? 20.951 3.460 -14.864 1.00 93.31 118 VAL A CA 1
ATOM 938 C C . VAL A 1 118 ? 20.141 2.631 -13.874 1.00 93.31 118 VAL A C 1
ATOM 940 O O . VAL A 1 118 ? 19.027 2.204 -14.170 1.00 93.31 118 VAL A O 1
ATOM 943 N N . GLY A 1 119 ? 20.702 2.398 -12.689 1.00 89.50 119 GLY A N 1
ATOM 944 C CA . GLY A 1 119 ? 20.029 1.662 -11.622 1.00 89.50 119 GLY A CA 1
ATOM 945 C C . GLY A 1 119 ? 19.115 2.554 -10.780 1.00 89.50 119 GLY A C 1
ATOM 946 O O . GLY A 1 119 ? 19.493 3.664 -10.408 1.00 89.50 119 GLY A O 1
ATOM 947 N N . TYR A 1 120 ? 17.944 2.036 -10.409 1.00 88.31 120 TYR A N 1
ATOM 948 C CA . TYR A 1 120 ? 17.077 2.625 -9.388 1.00 88.31 120 TYR A CA 1
ATOM 949 C C . TYR A 1 120 ? 17.124 1.794 -8.116 1.00 88.31 120 TYR A C 1
ATOM 951 O O . TYR A 1 120 ? 16.883 0.587 -8.151 1.00 88.31 120 TYR A O 1
ATOM 959 N N . VAL A 1 121 ? 17.423 2.444 -6.992 1.00 88.69 121 VAL A N 1
ATOM 960 C CA . VAL A 1 121 ? 17.508 1.803 -5.668 1.00 88.69 121 VAL A CA 1
ATOM 961 C C . VAL A 1 121 ? 16.580 2.432 -4.629 1.00 88.69 121 VAL A C 1
ATOM 963 O O . VAL A 1 121 ? 16.510 1.927 -3.513 1.00 88.69 121 VAL A O 1
ATOM 966 N N . GLY A 1 122 ? 15.848 3.499 -4.983 1.00 88.06 122 GLY A N 1
ATOM 967 C CA . GLY A 1 122 ? 14.996 4.252 -4.049 1.00 88.06 122 GLY A CA 1
ATOM 968 C C . GLY A 1 122 ? 13.854 3.435 -3.438 1.00 88.06 122 GLY A C 1
ATOM 969 O O . GLY A 1 122 ? 13.364 3.766 -2.367 1.00 88.06 122 GLY A O 1
ATOM 970 N N . TRP A 1 123 ? 13.490 2.319 -4.066 1.00 92.19 123 TRP A N 1
ATOM 971 C CA . TRP A 1 123 ? 12.477 1.393 -3.569 1.00 92.19 123 TRP A CA 1
ATOM 972 C C . TRP A 1 123 ? 12.952 0.506 -2.409 1.00 92.19 123 TRP A C 1
ATOM 974 O O . TRP A 1 123 ? 12.124 -0.048 -1.691 1.00 92.19 123 TRP A O 1
ATOM 984 N N . ARG A 1 124 ? 14.262 0.303 -2.214 1.00 92.56 124 ARG A N 1
ATOM 985 C CA . ARG A 1 124 ? 14.758 -0.734 -1.295 1.00 92.56 124 ARG A CA 1
ATOM 986 C C . ARG A 1 124 ? 14.409 -0.407 0.157 1.00 92.56 124 ARG A C 1
ATOM 988 O O . ARG A 1 124 ? 14.910 0.560 0.719 1.00 92.56 124 ARG A O 1
ATOM 995 N N . GLY A 1 125 ? 13.591 -1.256 0.781 1.00 93.38 125 GLY A N 1
ATOM 996 C CA . GLY A 1 125 ? 13.158 -1.091 2.172 1.00 93.38 125 GLY A CA 1
ATOM 997 C C . GLY A 1 125 ? 12.051 -0.050 2.377 1.00 93.38 125 GLY A C 1
ATOM 998 O O . GLY A 1 125 ? 11.595 0.125 3.516 1.00 93.38 125 GLY A O 1
ATOM 999 N N . ALA A 1 126 ? 11.589 0.595 1.298 1.00 96.31 126 ALA A N 1
ATOM 1000 C CA . ALA A 1 126 ? 10.419 1.461 1.320 1.00 96.31 126 ALA A CA 1
ATOM 1001 C C . ALA A 1 126 ? 9.184 0.668 1.763 1.00 96.31 126 ALA A C 1
ATOM 1003 O O . ALA A 1 126 ? 9.088 -0.537 1.535 1.00 96.31 126 ALA A O 1
ATOM 1004 N N . GLU A 1 127 ? 8.242 1.331 2.426 1.00 96.94 127 GLU A N 1
ATOM 1005 C CA . GLU A 1 127 ? 6.971 0.711 2.812 1.00 96.94 127 GLU A CA 1
ATOM 1006 C C . GLU A 1 127 ? 6.163 0.349 1.561 1.00 96.94 127 GLU A C 1
ATOM 1008 O O . GLU A 1 127 ? 6.148 1.121 0.603 1.00 96.94 127 GLU A O 1
ATOM 1013 N N . LEU A 1 128 ? 5.492 -0.805 1.550 1.00 96.69 128 LEU A N 1
ATOM 1014 C CA . LEU A 1 128 ? 4.659 -1.219 0.422 1.00 96.69 128 LEU A CA 1
ATOM 1015 C C . LEU A 1 128 ? 3.298 -0.507 0.490 1.00 96.69 128 LEU A C 1
ATOM 1017 O O . LEU A 1 128 ? 2.389 -0.960 1.193 1.00 96.69 128 LEU A O 1
ATOM 1021 N N . LYS A 1 129 ? 3.171 0.633 -0.195 1.00 94.62 129 LYS A N 1
ATOM 1022 C CA . LYS A 1 129 ? 1.965 1.479 -0.251 1.00 94.62 129 LYS A CA 1
ATOM 1023 C C . LYS A 1 129 ? 1.846 2.162 -1.611 1.00 94.62 129 LYS A C 1
ATOM 1025 O O . LYS A 1 129 ? 2.804 2.166 -2.374 1.00 94.62 129 LYS A O 1
ATOM 1030 N N . SER A 1 130 ? 0.692 2.757 -1.902 1.00 92.56 130 SER A N 1
ATOM 1031 C CA . SER A 1 130 ? 0.433 3.437 -3.182 1.00 92.56 130 SER A CA 1
ATOM 1032 C C . SER A 1 130 ? 1.547 4.410 -3.565 1.00 92.56 130 SER A C 1
ATOM 1034 O O . SER A 1 130 ? 2.117 4.279 -4.639 1.00 92.56 130 SER A O 1
ATOM 1036 N N . THR A 1 131 ? 1.965 5.284 -2.647 1.00 94.00 131 THR A N 1
ATOM 1037 C CA . THR A 1 131 ? 2.972 6.312 -2.951 1.00 94.00 131 THR A CA 1
ATOM 1038 C C . THR A 1 131 ? 4.317 5.734 -3.398 1.00 94.00 131 THR A C 1
ATOM 1040 O O . THR A 1 131 ? 4.948 6.280 -4.294 1.00 94.00 131 THR A O 1
ATOM 1043 N N . SER A 1 132 ? 4.776 4.627 -2.803 1.00 95.50 132 SER A N 1
ATOM 1044 C CA . SER A 1 132 ? 6.040 3.999 -3.213 1.00 95.50 132 SER A CA 1
ATOM 1045 C C . SER A 1 132 ? 5.905 3.254 -4.542 1.00 95.50 132 SER A C 1
ATOM 1047 O O . SER A 1 132 ? 6.866 3.189 -5.308 1.00 95.50 132 SER A O 1
ATOM 1049 N N . LEU A 1 133 ? 4.717 2.730 -4.856 1.00 95.94 133 LEU A N 1
ATOM 1050 C CA . LEU A 1 133 ? 4.421 2.163 -6.172 1.00 95.94 133 LEU A CA 1
ATOM 1051 C C . LEU A 1 133 ? 4.379 3.255 -7.251 1.00 95.94 133 LEU A C 1
ATOM 1053 O O . LEU A 1 133 ? 4.971 3.067 -8.314 1.00 95.94 133 LEU A O 1
ATOM 1057 N N . ASP A 1 134 ? 3.779 4.408 -6.954 1.00 96.06 134 ASP A N 1
ATOM 1058 C CA . ASP A 1 134 ? 3.732 5.568 -7.850 1.00 96.06 134 ASP A CA 1
ATOM 1059 C C . ASP A 1 134 ? 5.142 6.095 -8.153 1.00 96.06 134 ASP A C 1
ATOM 1061 O O . ASP A 1 134 ? 5.467 6.411 -9.299 1.00 96.06 134 ASP A O 1
ATOM 1065 N N . GLU A 1 135 ? 6.024 6.132 -7.149 1.00 96.38 135 GLU A N 1
ATOM 1066 C CA . GLU A 1 135 ? 7.434 6.497 -7.326 1.00 96.38 135 GLU A CA 1
ATOM 1067 C C . GLU A 1 135 ? 8.173 5.525 -8.258 1.00 96.38 135 GLU A C 1
ATOM 1069 O O . GLU A 1 135 ? 8.885 5.966 -9.167 1.00 96.38 135 GLU A O 1
ATOM 1074 N N . ILE A 1 136 ? 7.986 4.209 -8.080 1.00 97.62 136 ILE A N 1
ATOM 1075 C CA . ILE A 1 136 ? 8.578 3.187 -8.959 1.00 97.62 136 ILE A CA 1
ATOM 1076 C C . ILE A 1 136 ? 8.054 3.346 -10.388 1.00 97.62 136 ILE A C 1
ATOM 1078 O O . ILE A 1 136 ? 8.846 3.334 -11.337 1.00 97.62 136 ILE A O 1
ATOM 1082 N N . GLN A 1 137 ? 6.742 3.508 -10.561 1.00 97.38 137 GLN A N 1
ATOM 1083 C CA . GLN A 1 137 ? 6.123 3.672 -11.874 1.00 97.38 137 GLN A CA 1
ATOM 1084 C C . GLN A 1 137 ? 6.608 4.951 -12.562 1.00 97.38 137 GLN A C 1
ATOM 1086 O O . GLN A 1 137 ? 7.025 4.910 -13.722 1.00 97.38 137 GLN A O 1
ATOM 1091 N N . GLY A 1 138 ? 6.625 6.069 -11.835 1.00 96.69 138 GLY A N 1
ATOM 1092 C CA . GLY A 1 138 ? 7.067 7.368 -12.332 1.00 96.69 138 GLY A CA 1
ATOM 1093 C C . GLY A 1 138 ? 8.544 7.380 -12.717 1.00 96.69 138 GLY A C 1
ATOM 1094 O O . GLY A 1 138 ? 8.895 7.892 -13.782 1.00 96.69 138 GLY A O 1
ATOM 1095 N N . TRP A 1 139 ? 9.413 6.771 -11.903 1.00 97.44 139 TRP A N 1
ATOM 1096 C CA . TRP A 1 139 ? 10.823 6.606 -12.260 1.00 97.44 139 TRP A CA 1
ATOM 1097 C C . TRP A 1 139 ? 10.983 5.751 -13.522 1.00 97.44 139 TRP A C 1
ATOM 1099 O O . TRP A 1 139 ? 11.701 6.140 -14.442 1.00 97.44 139 TRP A O 1
ATOM 1109 N N . THR A 1 140 ? 10.270 4.623 -13.596 1.00 97.25 140 THR A N 1
ATOM 1110 C CA . THR A 1 140 ? 10.334 3.694 -14.734 1.00 97.25 140 THR A CA 1
ATOM 1111 C C . THR A 1 140 ? 9.900 4.366 -16.036 1.00 97.25 140 THR A C 1
ATOM 1113 O O . THR A 1 140 ? 10.620 4.296 -17.030 1.00 97.25 140 THR A O 1
ATOM 1116 N N . SER A 1 141 ? 8.750 5.047 -16.033 1.00 97.19 141 SER A N 1
ATOM 1117 C CA . SER A 1 141 ? 8.230 5.762 -17.204 1.00 97.19 141 SER A CA 1
ATOM 1118 C C . SER A 1 141 ? 9.187 6.865 -17.654 1.00 97.19 141 SER A C 1
ATOM 1120 O O . SER A 1 141 ? 9.549 6.920 -18.829 1.00 97.19 141 SER A O 1
ATOM 1122 N N . ARG A 1 142 ? 9.687 7.684 -16.718 1.00 96.62 142 ARG A N 1
ATOM 1123 C CA . ARG A 1 142 ? 10.672 8.728 -17.030 1.00 96.62 142 ARG A CA 1
ATOM 1124 C C . ARG A 1 142 ? 11.924 8.139 -17.666 1.00 96.62 142 ARG A C 1
ATOM 1126 O O . ARG A 1 142 ? 12.362 8.628 -18.703 1.00 96.62 142 ARG A O 1
ATOM 1133 N N . ARG A 1 143 ? 12.457 7.062 -17.084 1.00 96.88 143 ARG A N 1
ATOM 1134 C CA . ARG A 1 143 ? 13.641 6.391 -17.614 1.00 96.88 143 ARG A CA 1
ATOM 1135 C C . ARG A 1 143 ? 13.412 5.921 -19.048 1.00 96.88 143 ARG A C 1
ATOM 1137 O O . ARG A 1 143 ? 14.277 6.149 -19.881 1.00 96.88 143 ARG A O 1
ATOM 1144 N N . LEU A 1 144 ? 12.266 5.302 -19.340 1.00 97.19 144 LEU A N 1
ATOM 1145 C CA . LEU A 1 144 ? 11.906 4.841 -20.687 1.00 97.19 144 LEU A CA 1
ATOM 1146 C C . LEU A 1 144 ? 11.804 5.998 -21.691 1.00 97.19 144 LEU A C 1
ATOM 1148 O O . LEU A 1 144 ? 12.307 5.875 -22.808 1.00 97.19 144 LEU A O 1
ATOM 1152 N N . HIS A 1 145 ? 11.230 7.134 -21.292 1.00 96.31 145 HIS A N 1
ATOM 1153 C CA . HIS A 1 145 ? 11.161 8.324 -22.145 1.00 96.31 145 HIS A CA 1
ATOM 1154 C C . HIS A 1 145 ? 12.557 8.862 -22.486 1.00 96.31 145 HIS A C 1
ATOM 1156 O O . HIS A 1 145 ? 12.834 9.153 -23.648 1.00 96.31 145 HIS A O 1
ATOM 1162 N N . GLU A 1 146 ? 13.454 8.937 -21.500 1.00 96.69 146 GLU A N 1
ATOM 1163 C CA . GLU A 1 146 ? 14.834 9.411 -21.685 1.00 96.69 146 GLU A CA 1
ATOM 1164 C C . GLU A 1 146 ? 15.641 8.552 -22.669 1.00 96.69 146 GLU A C 1
ATOM 1166 O O . GLU A 1 146 ? 16.548 9.059 -23.324 1.00 96.69 146 GLU A O 1
ATOM 1171 N N . ILE A 1 147 ? 15.317 7.260 -22.788 1.00 96.88 147 ILE A N 1
ATOM 1172 C CA . ILE A 1 147 ? 15.987 6.333 -23.713 1.00 96.88 147 ILE A CA 1
ATOM 1173 C C . ILE A 1 147 ? 15.204 6.098 -25.015 1.00 96.88 147 ILE A C 1
ATOM 1175 O O . ILE A 1 147 ? 15.492 5.139 -25.731 1.00 96.88 147 ILE A O 1
ATOM 1179 N N . GLY A 1 148 ? 14.238 6.965 -25.337 1.00 97.06 148 GLY A N 1
ATOM 1180 C CA . GLY A 1 148 ? 13.578 6.993 -26.645 1.00 97.06 148 GLY A CA 1
ATOM 1181 C C . GLY A 1 148 ? 12.287 6.180 -26.768 1.00 97.06 148 GLY A C 1
ATOM 1182 O O . GLY A 1 148 ? 11.846 5.947 -27.889 1.00 97.06 148 GLY A O 1
ATOM 1183 N N . TYR A 1 149 ? 11.652 5.786 -25.658 1.00 97.38 149 TYR A N 1
ATOM 1184 C CA . TYR A 1 149 ? 10.364 5.073 -25.655 1.00 97.38 149 TYR A CA 1
ATOM 1185 C C . TYR A 1 149 ? 9.234 5.939 -25.062 1.00 97.38 149 TYR A C 1
ATOM 1187 O O . TYR A 1 149 ? 8.736 5.645 -23.974 1.00 97.38 149 TYR A O 1
ATOM 1195 N N . PRO A 1 150 ? 8.811 7.022 -25.743 1.00 94.56 150 PRO A N 1
ATOM 1196 C CA . PRO A 1 150 ? 7.866 8.011 -25.205 1.00 94.56 150 PRO A CA 1
ATOM 1197 C C . PRO A 1 150 ? 6.429 7.494 -25.034 1.00 94.56 150 PRO A C 1
ATOM 1199 O O . PRO A 1 150 ? 5.619 8.142 -24.379 1.00 94.56 150 PRO A O 1
ATOM 1202 N N . CYS A 1 151 ? 6.089 6.361 -25.651 1.00 95.00 151 CYS A N 1
ATOM 1203 C CA . CYS A 1 151 ? 4.752 5.763 -25.600 1.00 95.00 151 CYS A CA 1
ATOM 1204 C C . CYS A 1 151 ? 4.724 4.444 -24.818 1.00 95.00 151 CYS A C 1
ATOM 1206 O O . CYS A 1 151 ? 3.734 3.711 -24.892 1.00 95.00 151 CYS A O 1
ATOM 1208 N N . ALA A 1 152 ? 5.803 4.124 -24.096 1.00 96.50 152 ALA A N 1
ATOM 1209 C CA . ALA A 1 152 ? 5.879 2.885 -23.345 1.00 96.50 152 ALA A CA 1
ATOM 1210 C C . ALA A 1 152 ? 4.791 2.820 -22.267 1.00 96.50 152 ALA A C 1
ATOM 1212 O O . ALA A 1 152 ? 4.520 3.794 -21.561 1.00 96.50 152 ALA A O 1
ATOM 1213 N N . LYS A 1 153 ? 4.198 1.639 -22.109 1.00 96.69 153 LYS A N 1
ATOM 1214 C CA . LYS A 1 153 ? 3.256 1.334 -21.032 1.00 96.69 153 LYS A CA 1
ATOM 1215 C C . LYS A 1 153 ? 3.982 0.616 -19.905 1.00 96.69 153 LYS A C 1
ATOM 1217 O O . LYS A 1 153 ? 4.824 -0.250 -20.150 1.00 96.69 153 LYS A O 1
ATOM 1222 N N . VAL A 1 154 ? 3.644 0.992 -18.677 1.00 97.44 154 VAL A N 1
ATOM 1223 C CA . VAL A 1 154 ? 4.248 0.464 -17.456 1.00 97.44 154 VAL A CA 1
ATOM 1224 C C . VAL A 1 154 ? 3.129 0.028 -16.520 1.00 97.44 154 VAL A C 1
ATOM 1226 O O . VAL A 1 154 ? 2.413 0.875 -15.986 1.00 97.44 154 VAL A O 1
ATOM 1229 N N . ASP A 1 155 ? 3.014 -1.281 -16.311 1.00 97.25 155 ASP A N 1
ATOM 1230 C CA . ASP A 1 155 ? 2.037 -1.894 -15.411 1.00 97.25 155 ASP A CA 1
ATOM 1231 C C . ASP A 1 155 ? 2.748 -2.469 -14.184 1.00 97.25 155 ASP A C 1
ATOM 1233 O O . ASP A 1 155 ? 3.723 -3.215 -14.312 1.00 97.25 155 ASP A O 1
ATOM 1237 N N . LEU A 1 156 ? 2.262 -2.135 -12.987 1.00 96.94 156 LEU A N 1
ATOM 1238 C CA . LEU A 1 156 ? 2.833 -2.606 -11.726 1.00 96.94 156 LEU A CA 1
ATOM 1239 C C . LEU A 1 156 ? 1.918 -3.627 -11.060 1.00 96.94 156 LEU A C 1
ATOM 1241 O O . LEU A 1 156 ? 0.696 -3.505 -11.050 1.00 96.94 156 LEU A O 1
ATOM 1245 N N . THR A 1 157 ? 2.523 -4.634 -10.445 1.00 96.88 157 THR A N 1
ATOM 1246 C CA . THR A 1 157 ? 1.836 -5.553 -9.540 1.00 96.88 157 THR A CA 1
ATOM 1247 C C . THR A 1 157 ? 2.699 -5.760 -8.310 1.00 96.88 157 THR A C 1
ATOM 1249 O O . THR A 1 157 ? 3.894 -6.011 -8.419 1.00 96.88 157 THR A O 1
ATOM 1252 N N . ALA A 1 158 ? 2.094 -5.657 -7.133 1.00 96.31 158 ALA A N 1
ATOM 1253 C CA . ALA A 1 158 ? 2.768 -5.845 -5.859 1.00 96.31 158 ALA A CA 1
ATOM 1254 C C . ALA A 1 158 ? 2.206 -7.062 -5.130 1.00 96.31 158 ALA A C 1
ATOM 1256 O O . ALA A 1 158 ? 0.992 -7.259 -5.091 1.00 96.31 158 ALA A O 1
ATOM 1257 N N . ASN A 1 159 ? 3.086 -7.844 -4.513 1.00 96.19 159 ASN A N 1
ATOM 1258 C CA . ASN A 1 159 ? 2.706 -8.952 -3.653 1.00 96.19 159 ASN A CA 1
ATOM 1259 C C . ASN A 1 159 ? 3.226 -8.691 -2.231 1.00 96.19 159 ASN A C 1
ATOM 1261 O O . ASN A 1 159 ? 4.432 -8.594 -2.009 1.00 96.19 159 ASN A O 1
ATOM 1265 N N . ALA A 1 160 ? 2.308 -8.561 -1.272 1.00 94.69 160 ALA A N 1
ATOM 1266 C CA . ALA A 1 160 ? 2.642 -8.215 0.107 1.00 94.69 160 ALA A CA 1
ATOM 1267 C C . ALA A 1 160 ? 3.194 -9.389 0.936 1.00 94.69 160 ALA A C 1
ATOM 1269 O O . ALA A 1 160 ? 3.846 -9.145 1.951 1.00 94.69 160 ALA A O 1
ATOM 1270 N N . ASP A 1 161 ? 2.963 -10.638 0.519 1.00 94.56 161 ASP A N 1
ATOM 1271 C CA . ASP A 1 161 ? 3.518 -11.839 1.164 1.00 94.56 161 ASP A CA 1
ATOM 1272 C C . ASP A 1 161 ? 5.014 -11.984 0.860 1.00 94.56 161 ASP A C 1
ATOM 1274 O O . ASP A 1 161 ? 5.842 -12.219 1.737 1.00 94.56 161 ASP A O 1
ATOM 1278 N N . THR A 1 162 ? 5.359 -11.829 -0.416 1.00 96.62 162 THR A N 1
ATOM 1279 C CA . THR A 1 162 ? 6.728 -11.967 -0.936 1.00 96.62 162 THR A CA 1
ATOM 1280 C C . THR A 1 162 ? 7.508 -10.662 -0.890 1.00 96.62 162 THR A C 1
ATOM 1282 O O . THR A 1 162 ? 8.734 -10.688 -0.997 1.00 96.62 162 THR A O 1
ATOM 1285 N N . GLU A 1 163 ? 6.813 -9.531 -0.723 1.00 96.44 163 GLU A N 1
ATOM 1286 C CA . GLU A 1 163 ? 7.398 -8.189 -0.709 1.00 96.44 163 GLU A CA 1
ATOM 1287 C C . GLU A 1 163 ? 8.096 -7.818 -2.033 1.00 96.44 163 GLU A C 1
ATOM 1289 O O . GLU A 1 163 ? 9.037 -7.015 -2.077 1.00 96.44 163 GLU A O 1
ATOM 1294 N N . VAL A 1 164 ? 7.613 -8.410 -3.131 1.00 97.38 164 VAL A N 1
ATOM 1295 C CA . VAL A 1 164 ? 8.104 -8.211 -4.497 1.00 97.38 164 VAL A CA 1
ATOM 1296 C C . VAL A 1 164 ? 7.143 -7.320 -5.280 1.00 97.38 164 VAL A C 1
ATOM 1298 O O . VAL A 1 164 ? 5.925 -7.515 -5.259 1.00 97.38 164 VAL A O 1
ATOM 1301 N N . VAL A 1 165 ? 7.710 -6.365 -6.016 1.00 98.00 165 VAL A N 1
ATOM 1302 C CA . VAL A 1 165 ? 7.000 -5.558 -7.011 1.00 98.00 165 VAL A CA 1
ATOM 1303 C C . VAL A 1 165 ? 7.462 -5.974 -8.402 1.00 98.00 165 VAL A C 1
ATOM 1305 O O . VAL A 1 165 ? 8.643 -5.889 -8.736 1.00 98.00 165 VAL A O 1
ATOM 1308 N N . GLU A 1 166 ? 6.531 -6.423 -9.230 1.00 98.19 166 GLU A N 1
ATOM 1309 C CA . GLU A 1 166 ? 6.768 -6.691 -10.640 1.00 98.19 166 GLU A CA 1
ATOM 1310 C C . GLU A 1 166 ? 6.346 -5.492 -11.484 1.00 98.19 166 GLU A C 1
ATOM 1312 O O . GLU A 1 166 ? 5.236 -4.979 -11.349 1.00 98.19 166 GLU A O 1
ATOM 1317 N N . VAL A 1 167 ? 7.229 -5.079 -12.386 1.00 97.88 167 VAL A N 1
ATOM 1318 C CA . VAL A 1 167 ? 7.017 -3.987 -13.331 1.00 97.88 167 VAL A CA 1
ATOM 1319 C C . VAL A 1 167 ? 7.050 -4.581 -14.730 1.00 97.88 167 VAL A C 1
ATOM 1321 O O . VAL A 1 167 ? 8.097 -5.036 -15.197 1.00 97.88 167 VAL A O 1
ATOM 1324 N N . LYS A 1 168 ? 5.902 -4.613 -15.400 1.00 98.12 168 LYS A N 1
ATOM 1325 C CA . LYS A 1 168 ? 5.786 -5.044 -16.792 1.00 98.12 168 LYS A CA 1
ATOM 1326 C C . LYS A 1 168 ? 5.896 -3.821 -17.687 1.00 98.12 168 LYS A C 1
ATOM 1328 O O . LYS A 1 168 ? 5.142 -2.865 -17.535 1.00 98.12 168 LYS A O 1
ATOM 1333 N N . ILE A 1 169 ? 6.850 -3.862 -18.606 1.00 98.00 169 ILE A N 1
ATOM 1334 C CA . ILE A 1 169 ? 7.126 -2.792 -19.556 1.00 98.00 169 ILE A CA 1
ATOM 1335 C C . ILE A 1 169 ? 6.745 -3.287 -20.944 1.00 98.00 169 ILE A C 1
ATOM 1337 O O . ILE A 1 169 ? 7.193 -4.347 -21.382 1.00 98.00 169 ILE A O 1
ATOM 1341 N N . ASN A 1 170 ? 5.925 -2.502 -21.633 1.00 95.50 170 ASN A N 1
ATOM 1342 C CA . ASN A 1 170 ? 5.674 -2.644 -23.056 1.00 95.50 170 ASN A CA 1
ATOM 1343 C C . ASN A 1 170 ? 6.186 -1.378 -23.739 1.00 95.50 170 ASN A C 1
ATOM 1345 O O . ASN A 1 170 ? 5.609 -0.307 -23.576 1.00 95.50 170 ASN A O 1
ATOM 1349 N N . SER A 1 171 ? 7.296 -1.504 -24.456 1.00 86.50 171 SER A N 1
ATOM 1350 C CA . SER A 1 171 ? 7.998 -0.395 -25.099 1.00 86.50 171 SER A CA 1
ATOM 1351 C C . SER A 1 171 ? 7.236 0.258 -26.258 1.00 86.50 171 SER A C 1
ATOM 1353 O O . SER A 1 171 ? 7.594 1.375 -26.633 1.00 86.50 171 SER A O 1
ATOM 1355 N N . GLY A 1 172 ? 6.182 -0.391 -26.770 1.00 73.19 172 GLY A N 1
ATOM 1356 C CA . GLY A 1 172 ? 5.584 -0.053 -28.064 1.00 73.19 172 GLY A CA 1
ATOM 1357 C C . GLY A 1 172 ? 6.328 -0.714 -29.213 1.00 73.19 172 GLY A C 1
ATOM 1358 O O . GLY A 1 172 ? 7.579 -0.757 -29.156 1.00 73.19 172 GLY A O 1
#